Protein AF-A0A7M7P8Y6-F1 (afdb_monomer_lite)

pLDDT: mean 83.23, std 12.98, range [47.91, 97.75]

Foldseek 3Di:
DPPPDDDDDDDDPDDDPLCDPVLVVLVVVLVVLVVVCVVPPDPVSVVVSVVSVVVSVVSSVVSVVCCCVVPLVVCVVPPVPVVVVVVVVVDPPPVPPPFDQDPVGTRDDPVSVVVVVVVVVVVPDDPPPPPPVVPPDDPPDDDDPDDDDDPVVVVVVVVPDDPPPDD

Structure (mmCIF, N/CA/C/O backbone):
data_AF-A0A7M7P8Y6-F1
#
_entry.id   AF-A0A7M7P8Y6-F1
#
loop_
_atom_site.group_PDB
_atom_site.id
_atom_site.type_symbol
_atom_site.label_atom_id
_atom_site.label_alt_id
_atom_site.label_comp_id
_atom_site.label_asym_id
_atom_site.label_entity_id
_atom_site.label_seq_id
_atom_site.pdbx_PDB_ins_code
_atom_site.Cartn_x
_atom_site.Cartn_y
_atom_site.Cartn_z
_atom_site.occupancy
_atom_site.B_iso_or_equiv
_atom_site.auth_seq_id
_atom_site.auth_comp_id
_atom_site.auth_asym_id
_atom_site.auth_atom_id
_atom_site.pdbx_PDB_model_num
ATOM 1 N N . MET A 1 1 ? 7.241 -26.101 31.058 1.00 55.72 1 MET A N 1
ATOM 2 C CA . MET A 1 1 ? 7.715 -24.706 31.226 1.00 55.72 1 MET A CA 1
ATOM 3 C C . MET A 1 1 ? 7.406 -23.824 30.006 1.00 55.72 1 MET A C 1
ATOM 5 O O . MET A 1 1 ? 7.651 -22.630 30.082 1.00 55.72 1 MET A O 1
ATOM 9 N N . GLU A 1 2 ? 6.841 -24.358 28.910 1.00 58.94 2 GLU A N 1
ATOM 10 C CA . GLU A 1 2 ? 6.590 -23.599 27.666 1.00 58.94 2 GLU A CA 1
ATOM 11 C C . GLU A 1 2 ? 5.195 -22.939 27.574 1.00 58.94 2 GLU A C 1
ATOM 13 O O . GLU A 1 2 ? 4.985 -22.077 26.726 1.00 58.94 2 GLU A O 1
ATOM 18 N N . ASP A 1 3 ? 4.260 -23.251 28.480 1.00 64.88 3 ASP A N 1
ATOM 19 C CA . ASP A 1 3 ? 2.859 -22.782 28.406 1.00 64.88 3 ASP A CA 1
ATOM 20 C C . ASP A 1 3 ? 2.625 -21.330 28.868 1.00 64.88 3 ASP A C 1
ATOM 22 O O . ASP A 1 3 ? 1.496 -20.844 28.876 1.00 64.88 3 ASP A O 1
ATOM 26 N N . LEU A 1 4 ? 3.682 -20.613 29.259 1.00 76.94 4 LEU A N 1
ATOM 27 C CA . LEU A 1 4 ? 3.595 -19.239 29.774 1.00 76.9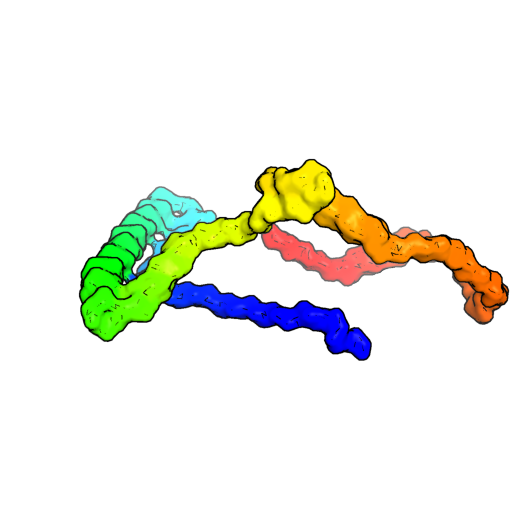4 4 LEU A CA 1
ATOM 28 C C . LEU A 1 4 ? 3.917 -18.169 28.723 1.00 76.94 4 LEU A C 1
ATOM 30 O O . LEU A 1 4 ? 3.947 -16.986 29.055 1.00 76.94 4 LEU A O 1
ATOM 34 N N . ILE A 1 5 ? 4.167 -18.555 27.468 1.00 75.69 5 ILE A N 1
ATOM 35 C CA . ILE A 1 5 ? 4.502 -17.615 26.394 1.00 75.69 5 ILE A CA 1
ATOM 36 C C . ILE A 1 5 ? 3.294 -17.471 25.462 1.00 75.69 5 ILE A C 1
ATOM 38 O O . ILE A 1 5 ? 3.024 -18.371 24.662 1.00 75.69 5 ILE A O 1
ATOM 42 N N . PRO A 1 6 ? 2.569 -16.336 25.501 1.00 75.44 6 PRO A N 1
ATOM 43 C CA . PRO A 1 6 ? 1.511 -16.063 24.542 1.00 75.44 6 PRO A CA 1
ATOM 44 C C . PRO A 1 6 ? 2.078 -16.051 23.121 1.00 75.44 6 PRO A C 1
ATOM 46 O O . PRO A 1 6 ? 2.811 -15.143 22.726 1.00 75.44 6 PRO A O 1
ATOM 49 N N . SER A 1 7 ? 1.721 -17.059 22.330 1.00 78.50 7 SER A N 1
ATOM 50 C CA . SER A 1 7 ? 2.054 -17.121 20.912 1.00 78.50 7 SER A CA 1
ATOM 51 C C . SER A 1 7 ? 0.825 -16.766 20.076 1.00 78.50 7 SER A C 1
ATOM 53 O O . SER A 1 7 ? -0.309 -17.139 20.379 1.00 78.50 7 SER A O 1
ATOM 55 N N . LYS A 1 8 ? 1.027 -15.988 19.010 1.00 76.12 8 LYS A N 1
ATOM 56 C CA . LYS A 1 8 ? -0.035 -15.648 18.060 1.00 76.12 8 LYS A CA 1
ATOM 57 C C . LYS A 1 8 ? 0.496 -15.738 16.643 1.00 76.12 8 LYS A C 1
ATOM 59 O O . LYS A 1 8 ? 1.461 -15.067 16.287 1.00 76.12 8 LYS A O 1
ATOM 64 N N . MET A 1 9 ? -0.187 -16.509 15.800 1.00 73.88 9 MET A N 1
ATOM 65 C CA . MET A 1 9 ? 0.100 -16.516 14.370 1.00 73.88 9 MET A CA 1
ATOM 66 C C . MET A 1 9 ? -0.370 -15.205 13.737 1.00 73.88 9 MET A C 1
ATOM 68 O O . MET A 1 9 ? -1.527 -14.794 13.891 1.00 73.88 9 MET A O 1
ATOM 72 N N . SER A 1 10 ? 0.517 -14.539 12.996 1.00 69.00 10 SER A N 1
ATOM 73 C CA . SER A 1 10 ? 0.115 -13.390 12.186 1.00 69.00 10 SER A CA 1
ATOM 74 C C . SER A 1 10 ? -0.907 -13.841 11.136 1.00 69.00 10 SER A C 1
ATOM 76 O O . SER A 1 10 ? -0.700 -14.832 10.434 1.00 69.00 10 SER A O 1
ATOM 78 N N . LYS A 1 11 ? -2.040 -13.137 11.035 1.00 64.00 11 LYS A N 1
ATOM 79 C CA . LYS A 1 11 ? -3.023 -13.417 9.982 1.00 64.00 11 LYS A CA 1
ATOM 80 C C . LYS A 1 11 ? -2.406 -13.058 8.629 1.00 64.00 11 LYS A C 1
ATOM 82 O O . LYS A 1 11 ? -1.760 -12.017 8.501 1.00 64.00 11 LYS A O 1
ATOM 87 N N . SER A 1 12 ? -2.642 -13.894 7.617 1.00 65.69 12 SER A N 1
ATOM 88 C CA . SER A 1 12 ? -2.256 -13.585 6.236 1.00 65.69 12 SER A CA 1
ATOM 89 C C . SER A 1 12 ? -2.802 -12.213 5.823 1.00 65.69 12 SER A C 1
ATOM 91 O O . SER A 1 12 ? -3.902 -11.822 6.230 1.00 65.69 12 SER A O 1
ATOM 93 N N . ARG A 1 13 ? -2.028 -11.457 5.029 1.00 65.31 13 ARG A N 1
ATOM 94 C CA . ARG A 1 13 ? -2.452 -10.129 4.560 1.00 65.31 13 ARG A CA 1
ATOM 95 C C . ARG A 1 13 ? -3.796 -10.251 3.853 1.00 65.31 13 ARG A C 1
ATOM 97 O O . ARG A 1 13 ? -3.957 -11.076 2.956 1.00 65.31 13 ARG A O 1
ATOM 104 N N . ARG A 1 14 ? -4.734 -9.385 4.244 1.00 66.19 14 ARG A N 1
ATOM 105 C CA . ARG A 1 14 ? -6.076 -9.328 3.659 1.00 66.19 14 ARG A CA 1
ATOM 106 C C . ARG A 1 14 ? -5.973 -9.228 2.137 1.00 66.19 14 ARG A C 1
ATOM 108 O O . ARG A 1 14 ? -5.305 -8.338 1.607 1.00 66.19 14 ARG A O 1
ATOM 115 N N . HIS A 1 15 ? -6.615 -10.167 1.451 1.00 76.00 15 HIS A N 1
ATOM 116 C CA . HIS A 1 15 ? -6.716 -10.169 0.001 1.00 76.00 15 HIS A CA 1
ATOM 117 C C . HIS A 1 15 ? -7.591 -8.994 -0.442 1.00 76.00 15 HIS A C 1
ATOM 119 O O . HIS A 1 15 ? -8.741 -8.891 -0.024 1.00 76.00 15 HIS A O 1
ATOM 125 N N . LEU A 1 16 ? -7.054 -8.109 -1.281 1.00 85.94 16 LEU A N 1
ATOM 126 C CA . LEU A 1 16 ? -7.821 -7.010 -1.866 1.00 85.94 16 LEU A CA 1
ATOM 127 C C . LEU A 1 16 ? -8.738 -7.588 -2.958 1.00 85.94 16 LEU A C 1
ATOM 129 O O . LEU A 1 16 ? -8.213 -8.168 -3.914 1.00 85.94 16 LEU A O 1
ATOM 133 N N . PRO A 1 17 ? -10.071 -7.461 -2.847 1.00 86.75 17 PRO A N 1
ATOM 134 C CA . PRO A 1 17 ? -11.004 -8.140 -3.749 1.00 86.75 17 PRO A CA 1
ATOM 135 C C . PRO A 1 17 ? -10.902 -7.657 -5.203 1.00 86.75 17 PRO A C 1
ATOM 137 O O . PRO A 1 17 ? -11.069 -8.454 -6.119 1.00 86.75 17 PRO A O 1
ATOM 140 N N . TRP A 1 18 ? -10.516 -6.399 -5.432 1.00 90.25 18 TRP A N 1
ATOM 141 C CA . TRP A 1 18 ? -10.283 -5.848 -6.774 1.00 90.25 18 TRP A CA 1
ATOM 142 C C . TRP A 1 18 ? -8.934 -6.241 -7.401 1.00 90.25 18 TRP A C 1
ATOM 144 O O . TRP A 1 18 ? -8.658 -5.909 -8.552 1.00 90.25 18 TRP A O 1
ATOM 154 N N . ILE A 1 19 ? -8.055 -6.943 -6.676 1.00 92.38 19 ILE A N 1
ATOM 155 C CA . ILE A 1 19 ? -6.749 -7.361 -7.200 1.00 92.38 19 ILE A CA 1
ATOM 156 C C . ILE A 1 19 ? -6.836 -8.784 -7.758 1.00 92.38 19 ILE A C 1
ATOM 158 O O . ILE A 1 19 ? -6.579 -9.778 -7.072 1.00 92.38 19 ILE A O 1
ATOM 162 N N . THR A 1 20 ? -7.142 -8.871 -9.051 1.00 92.75 20 THR A N 1
ATOM 163 C CA . THR A 1 20 ? -7.258 -10.135 -9.789 1.00 92.75 20 THR A CA 1
ATOM 164 C C . THR A 1 20 ? -5.905 -10.823 -10.019 1.00 92.75 20 THR A C 1
ATOM 166 O O . THR A 1 20 ? -4.825 -10.233 -9.889 1.00 92.75 20 THR A O 1
ATOM 169 N N . THR A 1 21 ? -5.940 -12.106 -10.380 1.00 92.94 21 THR A N 1
ATOM 170 C CA . THR A 1 21 ? -4.754 -12.910 -10.734 1.00 92.94 21 THR A CA 1
ATOM 171 C C . THR A 1 21 ? -3.964 -12.307 -11.897 1.00 92.94 21 THR A C 1
ATOM 173 O O . THR A 1 21 ? -2.727 -12.275 -11.854 1.00 92.94 21 THR A O 1
ATOM 176 N N . ASP A 1 22 ? -4.657 -11.756 -12.891 1.00 94.25 22 ASP A N 1
ATOM 177 C CA . ASP A 1 22 ? -4.046 -11.093 -14.041 1.00 94.25 22 ASP A CA 1
ATOM 178 C C . ASP A 1 22 ? -3.358 -9.789 -13.657 1.00 94.25 22 ASP A C 1
ATOM 180 O O . ASP A 1 22 ? -2.204 -9.560 -14.043 1.00 94.25 22 ASP A O 1
ATOM 184 N N . LEU A 1 23 ? -3.994 -8.972 -12.813 1.00 95.50 23 LEU A N 1
ATOM 185 C CA . LEU A 1 23 ? -3.372 -7.760 -12.291 1.00 95.50 23 LEU A CA 1
ATOM 186 C C . LEU A 1 23 ? -2.114 -8.098 -11.479 1.00 95.50 23 LEU A C 1
ATOM 188 O O . LEU A 1 23 ? -1.056 -7.500 -11.700 1.00 95.50 23 LEU A O 1
ATOM 192 N N . LYS A 1 24 ? -2.159 -9.149 -10.647 1.00 95.12 24 LYS A N 1
ATOM 193 C CA . LYS A 1 24 ? -0.966 -9.669 -9.952 1.00 95.12 24 LYS A CA 1
ATOM 194 C C . LYS A 1 24 ? 0.121 -10.103 -10.935 1.00 95.12 24 LYS A C 1
ATOM 196 O O . LYS A 1 24 ? 1.302 -9.857 -10.689 1.00 95.12 24 LYS A O 1
ATOM 201 N N . ARG A 1 25 ? -0.223 -10.735 -12.063 1.00 96.62 25 ARG A N 1
ATOM 202 C CA . ARG A 1 25 ? 0.752 -11.116 -13.105 1.00 96.62 25 ARG A CA 1
ATOM 203 C C . ARG A 1 25 ? 1.440 -9.881 -13.699 1.00 96.62 25 ARG A C 1
ATOM 205 O O . ARG A 1 25 ? 2.663 -9.893 -13.874 1.00 96.62 25 ARG A O 1
ATOM 212 N N . LYS A 1 26 ? 0.694 -8.799 -13.950 1.00 96.62 26 LYS A N 1
ATOM 213 C CA . LYS A 1 26 ? 1.249 -7.518 -14.424 1.00 96.62 26 LYS A CA 1
ATOM 214 C C . LYS A 1 26 ? 2.122 -6.843 -13.357 1.00 96.62 26 LYS A C 1
ATOM 216 O O . LYS A 1 26 ? 3.229 -6.417 -13.688 1.00 96.62 26 LYS A O 1
ATOM 221 N N . MET A 1 27 ? 1.707 -6.840 -12.086 1.00 96.75 27 MET A N 1
ATOM 222 C CA . MET A 1 27 ? 2.517 -6.351 -10.955 1.00 96.75 27 MET A CA 1
ATOM 223 C C . MET A 1 27 ? 3.844 -7.115 -10.844 1.00 96.75 27 MET A C 1
ATOM 225 O O . MET A 1 27 ? 4.910 -6.506 -10.846 1.00 96.75 27 MET A O 1
ATOM 229 N N . ARG A 1 28 ? 3.811 -8.453 -10.895 1.00 97.31 28 ARG A N 1
ATOM 230 C CA . ARG A 1 28 ? 5.031 -9.280 -10.900 1.00 97.31 28 ARG A CA 1
ATOM 231 C C . ARG A 1 28 ? 5.918 -9.002 -12.114 1.00 97.31 28 ARG A C 1
ATOM 233 O O . ARG A 1 28 ? 7.141 -9.062 -12.010 1.00 97.31 28 ARG A O 1
ATOM 240 N N . LYS A 1 29 ? 5.345 -8.712 -13.291 1.00 97.44 29 LYS A N 1
ATOM 241 C CA . LYS A 1 29 ? 6.127 -8.288 -14.470 1.00 97.44 29 LYS A CA 1
ATOM 242 C C . LYS A 1 29 ? 6.832 -6.954 -14.208 1.00 97.44 29 LYS A C 1
ATOM 244 O O . LYS A 1 29 ? 8.035 -6.878 -14.444 1.00 97.44 29 LYS A O 1
ATOM 249 N N . ARG A 1 30 ? 6.124 -5.951 -13.679 1.00 97.62 30 ARG A N 1
ATOM 250 C CA . ARG A 1 30 ? 6.710 -4.666 -13.260 1.00 97.62 30 ARG A CA 1
ATOM 251 C C . ARG A 1 30 ? 7.861 -4.880 -12.272 1.00 97.62 30 ARG A C 1
ATOM 253 O O . ARG A 1 30 ? 8.939 -4.336 -12.483 1.00 97.62 30 ARG A O 1
ATOM 260 N N . ASP A 1 31 ? 7.670 -5.715 -11.255 1.00 97.56 31 ASP A N 1
ATOM 261 C CA . ASP A 1 31 ? 8.686 -5.954 -10.220 1.00 97.56 31 ASP A CA 1
ATOM 262 C C . ASP A 1 31 ? 9.918 -6.676 -10.777 1.00 97.56 31 ASP A C 1
ATOM 264 O O . ASP A 1 31 ? 11.052 -6.343 -10.437 1.00 97.56 31 ASP A O 1
ATOM 268 N N . ARG A 1 32 ? 9.725 -7.626 -11.702 1.00 97.69 32 ARG A N 1
ATOM 269 C CA . ARG A 1 32 ? 10.836 -8.255 -12.434 1.00 97.69 32 ARG A CA 1
ATOM 270 C C . ARG A 1 32 ? 11.619 -7.236 -13.262 1.00 97.69 32 ARG A C 1
ATOM 272 O O . ARG A 1 32 ? 12.846 -7.295 -13.277 1.00 97.69 32 ARG A O 1
ATOM 279 N N . LEU A 1 33 ? 10.940 -6.305 -13.934 1.00 97.00 33 LEU A N 1
ATOM 280 C CA . LEU A 1 33 ? 11.601 -5.240 -14.697 1.00 97.00 33 LEU A CA 1
ATOM 281 C C . LEU A 1 33 ? 12.368 -4.280 -13.788 1.00 97.00 33 LEU A C 1
ATOM 283 O O . LEU A 1 33 ? 13.495 -3.927 -14.118 1.00 97.00 33 LEU A O 1
ATOM 287 N N . PHE A 1 34 ?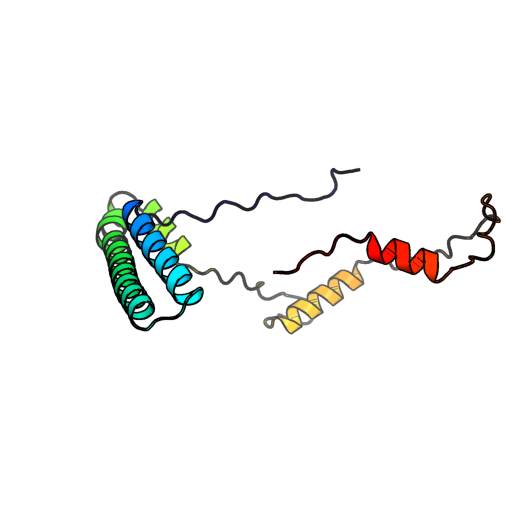 11.811 -3.936 -12.624 1.00 97.44 34 PHE A N 1
ATOM 288 C CA . PHE A 1 34 ? 12.514 -3.148 -11.614 1.00 97.44 34 PHE A CA 1
ATOM 289 C C . PHE A 1 34 ? 13.799 -3.841 -11.157 1.00 97.44 34 PHE A C 1
ATOM 291 O O . PHE A 1 34 ? 14.868 -3.241 -11.199 1.00 97.44 34 PHE A O 1
ATOM 298 N N . LYS A 1 35 ? 13.724 -5.131 -10.801 1.00 97.44 35 LYS A N 1
ATOM 299 C CA . LYS A 1 35 ? 14.903 -5.918 -10.406 1.00 97.44 35 LYS A CA 1
ATOM 300 C C . LYS A 1 35 ? 15.967 -5.943 -11.508 1.00 97.44 35 LYS A C 1
ATOM 302 O O . LYS A 1 35 ? 17.145 -5.760 -11.216 1.00 97.44 35 LYS A O 1
ATOM 307 N N . LYS A 1 36 ? 15.565 -6.116 -12.774 1.00 95.81 36 LYS A N 1
ATOM 308 C CA . LYS A 1 36 ? 16.481 -6.077 -13.930 1.00 95.81 36 LYS A CA 1
ATOM 309 C C . LYS A 1 36 ? 17.129 -4.701 -14.119 1.00 95.81 36 LYS A C 1
ATOM 311 O O . LYS A 1 36 ? 18.331 -4.638 -14.357 1.00 95.81 36 LYS A O 1
ATOM 316 N N . ALA A 1 37 ? 16.351 -3.623 -14.013 1.00 96.00 37 ALA A N 1
ATOM 317 C CA . ALA A 1 37 ? 16.848 -2.254 -14.141 1.00 96.00 37 ALA A CA 1
ATOM 318 C C . ALA A 1 37 ? 17.781 -1.869 -12.984 1.00 96.00 37 ALA A C 1
ATOM 320 O O . ALA A 1 37 ? 18.790 -1.215 -13.216 1.00 96.00 37 ALA A O 1
ATOM 321 N N . ARG A 1 38 ? 17.487 -2.328 -11.761 1.00 96.19 38 ARG A N 1
ATOM 322 C CA . ARG A 1 38 ? 18.318 -2.095 -10.574 1.00 96.19 38 ARG A CA 1
ATOM 323 C C . ARG A 1 38 ? 19.627 -2.882 -10.611 1.00 96.19 38 ARG A C 1
ATOM 325 O O . ARG A 1 38 ? 20.657 -2.332 -10.255 1.00 96.19 38 ARG A O 1
ATOM 332 N N . ARG A 1 39 ? 19.598 -4.150 -11.042 1.00 95.50 39 ARG A N 1
ATOM 333 C CA . ARG A 1 39 ? 20.803 -4.997 -11.110 1.00 95.50 39 ARG A CA 1
ATOM 334 C C . ARG A 1 39 ? 21.789 -4.523 -12.172 1.00 95.50 39 ARG A C 1
ATOM 336 O O . ARG A 1 39 ? 22.983 -4.709 -12.002 1.00 95.50 39 ARG A O 1
ATOM 343 N N . ASN A 1 40 ? 21.292 -4.001 -13.291 1.00 92.12 40 ASN A N 1
ATOM 344 C CA . ASN A 1 40 ? 22.154 -3.639 -14.407 1.00 92.12 40 ASN A CA 1
ATOM 345 C C . ASN A 1 40 ? 21.590 -2.396 -15.126 1.00 92.12 40 ASN A C 1
ATOM 347 O O . ASN A 1 40 ? 20.833 -2.550 -16.098 1.00 92.12 40 ASN A O 1
ATOM 351 N N . PRO A 1 41 ? 21.870 -1.188 -14.596 1.00 91.56 41 PRO A N 1
ATOM 352 C CA . PRO A 1 41 ? 21.229 0.060 -15.002 1.00 91.56 41 PRO A CA 1
ATOM 353 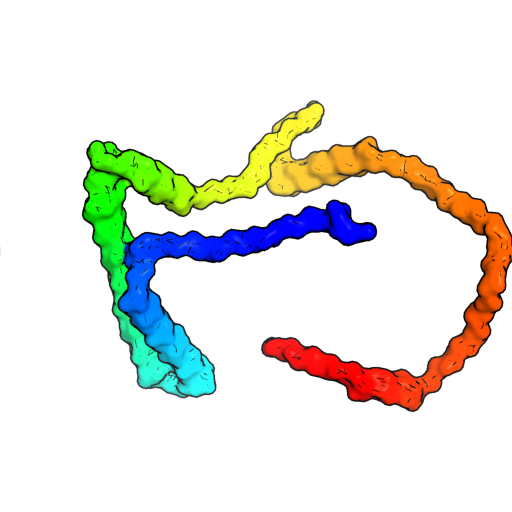C C . PRO A 1 41 ? 21.396 0.362 -16.488 1.00 91.56 41 PRO A C 1
ATOM 355 O O . PRO A 1 41 ? 22.479 0.293 -17.051 1.00 91.56 41 PRO A O 1
ATOM 358 N N . SER A 1 42 ? 20.285 0.684 -17.144 1.00 95.25 42 SER A N 1
ATOM 359 C CA . SER A 1 42 ? 20.266 1.128 -18.537 1.00 95.25 42 SER A CA 1
ATOM 360 C C . SER A 1 42 ? 19.016 1.960 -18.775 1.00 95.25 42 SER A C 1
ATOM 362 O O . SER A 1 42 ? 17.937 1.625 -18.271 1.00 95.25 42 SER A O 1
ATOM 364 N N . THR A 1 43 ? 19.140 3.012 -19.581 1.00 95.19 43 THR A N 1
ATOM 365 C CA . THR A 1 43 ? 18.033 3.905 -19.948 1.00 95.19 43 THR A CA 1
ATOM 366 C C . THR A 1 43 ? 16.852 3.132 -20.535 1.00 95.19 43 THR A C 1
ATOM 368 O O . THR A 1 43 ? 15.704 3.389 -20.169 1.00 95.19 43 THR A O 1
ATOM 371 N N . SER A 1 44 ? 17.120 2.116 -21.364 1.00 96.00 44 SER A N 1
ATOM 372 C CA . SER A 1 44 ? 16.089 1.256 -21.962 1.00 96.00 44 SER A CA 1
ATOM 373 C C . SER A 1 44 ? 15.344 0.420 -20.910 1.00 96.00 44 SER A C 1
AT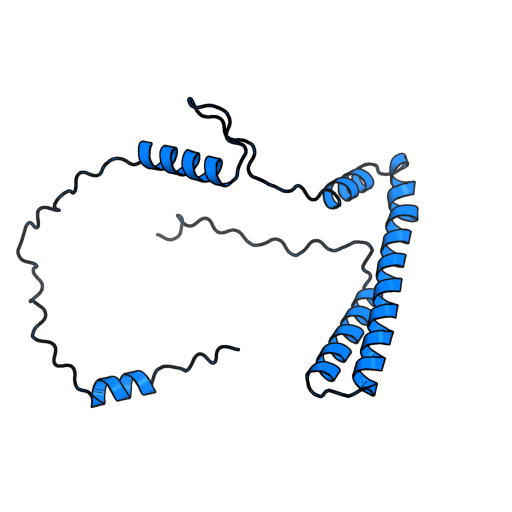OM 375 O O . SER A 1 44 ? 14.111 0.408 -20.871 1.00 96.00 44 SER A O 1
ATOM 377 N N . LYS A 1 45 ? 16.067 -0.204 -19.968 1.00 94.94 45 LYS A N 1
ATOM 378 C CA . LYS A 1 45 ? 15.462 -1.013 -18.890 1.00 94.94 45 LYS A CA 1
ATOM 379 C C . LYS A 1 45 ? 14.617 -0.157 -17.947 1.00 94.94 45 LYS A C 1
ATOM 381 O O . LYS A 1 45 ? 13.516 -0.558 -17.568 1.00 94.94 45 LYS A O 1
ATOM 386 N N . TRP A 1 46 ? 15.097 1.039 -17.610 1.00 97.12 46 TRP A N 1
ATOM 387 C CA . TRP A 1 46 ? 14.342 2.003 -16.812 1.00 97.12 46 TRP A CA 1
ATOM 388 C C . TRP A 1 46 ? 13.104 2.526 -17.546 1.00 97.12 46 TRP A C 1
ATOM 390 O O . TRP A 1 46 ? 12.046 2.651 -16.927 1.00 97.12 46 TRP A O 1
ATOM 400 N N . LYS A 1 47 ? 13.188 2.772 -18.861 1.00 97.44 47 LYS A N 1
ATOM 401 C CA . LYS A 1 47 ? 12.033 3.137 -19.698 1.00 97.44 47 LYS A CA 1
ATOM 402 C C . LYS A 1 47 ? 10.974 2.031 -19.687 1.00 97.44 47 LYS A C 1
ATOM 404 O O . LYS A 1 47 ? 9.817 2.317 -19.384 1.00 97.44 47 LYS A O 1
ATOM 409 N N . ALA A 1 48 ? 11.373 0.777 -19.906 1.00 95.88 48 ALA A N 1
ATOM 410 C CA . ALA A 1 48 ? 10.471 -0.376 -19.857 1.00 95.88 48 ALA A CA 1
ATOM 411 C C . ALA A 1 48 ? 9.813 -0.548 -18.475 1.00 95.88 48 ALA A C 1
ATOM 413 O O . ALA A 1 48 ? 8.611 -0.809 -18.380 1.00 95.88 48 ALA A O 1
ATOM 414 N N . PHE A 1 49 ? 10.571 -0.357 -17.388 1.00 97.56 49 PHE A N 1
ATOM 415 C CA . PHE A 1 49 ? 10.014 -0.356 -16.035 1.00 97.56 49 PHE A CA 1
ATOM 416 C C . PHE A 1 49 ? 8.985 0.765 -15.840 1.00 97.56 49 PHE A C 1
ATOM 418 O O . PHE A 1 49 ? 7.883 0.479 -15.377 1.00 97.56 49 PHE A O 1
ATOM 425 N N . ARG A 1 50 ? 9.301 2.015 -16.212 1.00 97.62 50 ARG A N 1
ATOM 426 C CA . ARG A 1 50 ? 8.382 3.160 -16.066 1.00 97.62 50 ARG A CA 1
ATOM 427 C C . ARG A 1 50 ? 7.082 2.957 -16.841 1.00 97.62 50 ARG A C 1
ATOM 429 O O . ARG A 1 50 ? 6.011 3.171 -16.280 1.00 97.62 50 ARG A O 1
ATOM 436 N N . GLN A 1 51 ? 7.164 2.470 -18.079 1.00 97.50 51 GLN A N 1
ATOM 437 C CA . GLN A 1 51 ? 5.988 2.125 -18.885 1.00 97.50 51 GLN A CA 1
ATOM 438 C C . GLN A 1 51 ? 5.104 1.101 -18.162 1.00 97.50 51 GLN A C 1
ATOM 440 O O . GLN A 1 51 ? 3.915 1.335 -17.949 1.00 97.50 51 GLN A O 1
ATOM 445 N N . HIS A 1 52 ? 5.691 -0.004 -17.694 1.00 97.38 52 HIS A N 1
ATOM 446 C CA . HIS A 1 52 ? 4.944 -1.027 -16.965 1.00 97.38 52 HIS A CA 1
ATOM 447 C C . HIS A 1 52 ? 4.430 -0.557 -15.600 1.00 97.38 52 HIS A C 1
ATOM 449 O O . HIS A 1 52 ? 3.355 -0.985 -15.185 1.00 97.38 52 HIS A O 1
ATOM 455 N N . ARG A 1 53 ? 5.160 0.322 -14.907 1.00 97.56 53 ARG A N 1
ATOM 456 C CA . ARG A 1 53 ? 4.716 0.947 -13.657 1.00 97.56 53 ARG A CA 1
ATOM 457 C C . ARG A 1 53 ? 3.444 1.754 -13.887 1.00 97.56 53 ARG A C 1
ATOM 459 O O . ARG A 1 53 ? 2.490 1.561 -13.143 1.00 97.56 53 ARG A O 1
ATOM 466 N N . ASN A 1 54 ? 3.419 2.589 -14.924 1.00 97.75 54 ASN A N 1
ATOM 467 C CA . ASN A 1 54 ? 2.270 3.432 -15.249 1.00 97.75 54 ASN A CA 1
ATOM 468 C C . ASN A 1 54 ? 1.056 2.591 -15.668 1.00 97.75 54 ASN A C 1
ATOM 470 O O . ASN A 1 54 ? -0.047 2.831 -15.188 1.00 97.75 54 ASN A O 1
ATOM 474 N N . VAL A 1 55 ? 1.265 1.548 -16.482 1.00 97.44 55 VAL A N 1
ATOM 475 C CA . VAL A 1 55 ? 0.198 0.599 -16.848 1.00 97.44 55 VAL A CA 1
ATOM 476 C C . VAL A 1 55 ? -0.377 -0.089 -15.611 1.00 97.44 55 VAL A C 1
ATOM 478 O O . VAL A 1 55 ? -1.591 -0.145 -15.449 1.00 97.44 55 VAL A O 1
ATOM 481 N N . VAL A 1 56 ? 0.476 -0.599 -14.718 1.00 97.56 56 VAL A N 1
ATOM 482 C CA . VAL A 1 56 ? 0.017 -1.254 -13.485 1.00 97.56 56 VAL A CA 1
ATOM 483 C C . VAL A 1 56 ? -0.721 -0.271 -12.582 1.00 97.56 56 VAL A C 1
ATOM 485 O O . VAL A 1 56 ? -1.764 -0.635 -12.057 1.00 97.56 56 VAL A O 1
ATOM 488 N N . ALA A 1 57 ? -0.223 0.958 -12.422 1.00 97.06 57 ALA A N 1
ATOM 489 C CA . ALA A 1 57 ? -0.905 1.985 -11.639 1.00 97.06 57 ALA A CA 1
ATOM 490 C C . ALA A 1 57 ? -2.309 2.257 -12.195 1.00 97.06 57 ALA A C 1
ATOM 492 O O . ALA A 1 57 ? -3.281 2.143 -11.454 1.00 97.06 57 ALA A O 1
ATOM 493 N N . LYS A 1 58 ? -2.431 2.496 -13.509 1.00 97.62 58 LYS A N 1
ATOM 494 C CA . LYS A 1 58 ? -3.726 2.700 -14.175 1.00 97.62 58 LYS A CA 1
ATOM 495 C C . LYS A 1 58 ? -4.678 1.525 -13.943 1.00 97.62 58 LYS A C 1
ATOM 497 O O . LYS A 1 58 ? -5.821 1.742 -13.572 1.00 97.62 58 LYS A O 1
ATOM 502 N N . LEU A 1 59 ? -4.206 0.288 -14.115 1.00 97.00 59 LEU A N 1
ATOM 503 C CA . LEU A 1 59 ? -5.034 -0.904 -13.914 1.00 97.00 59 LEU A CA 1
ATOM 504 C C . LEU A 1 59 ? -5.465 -1.092 -12.455 1.00 97.00 59 LEU A C 1
ATOM 506 O O . LEU A 1 59 ? -6.588 -1.515 -12.214 1.00 97.00 59 LEU A O 1
ATOM 510 N N . VAL A 1 60 ? -4.599 -0.784 -11.484 1.00 95.75 60 VAL A N 1
ATOM 511 C CA . VAL A 1 60 ? -4.956 -0.833 -10.056 1.00 95.75 60 VAL A CA 1
ATOM 512 C C . VAL A 1 60 ? -6.026 0.207 -9.737 1.00 95.75 60 VAL A C 1
ATOM 514 O O . VAL A 1 60 ? -7.001 -0.128 -9.068 1.00 95.75 60 VAL A O 1
ATOM 517 N N . HIS A 1 61 ? -5.866 1.437 -10.231 1.00 95.38 61 HIS A N 1
ATOM 518 C CA . HIS A 1 61 ? -6.862 2.492 -10.056 1.00 95.38 61 HIS A CA 1
ATOM 519 C C . HIS A 1 61 ? -8.197 2.117 -10.696 1.00 95.38 61 HIS A C 1
ATOM 521 O O . HIS A 1 61 ? -9.223 2.226 -10.033 1.00 95.38 61 HIS A O 1
ATOM 527 N N . GLN A 1 62 ? -8.177 1.617 -11.934 1.00 96.19 62 GLN A N 1
ATOM 528 C CA . GLN A 1 62 ? -9.381 1.178 -12.633 1.00 96.19 62 GLN A CA 1
ATOM 529 C C . GLN A 1 62 ? -10.079 0.043 -11.881 1.00 96.19 62 GLN A C 1
ATOM 531 O O . GLN A 1 62 ? -11.254 0.154 -11.571 1.00 96.19 62 GLN A O 1
ATOM 536 N N . ALA A 1 63 ? -9.346 -1.008 -11.505 1.00 95.19 63 ALA A N 1
ATOM 537 C CA . ALA A 1 63 ? -9.930 -2.145 -10.802 1.00 95.19 63 ALA A CA 1
ATOM 538 C C . ALA A 1 63 ? -10.548 -1.739 -9.455 1.00 95.19 63 ALA A C 1
ATOM 540 O O . ALA A 1 63 ? -11.608 -2.236 -9.081 1.00 95.19 63 ALA A O 1
ATOM 541 N N . HIS A 1 64 ? -9.904 -0.821 -8.728 1.00 94.00 64 HIS A N 1
ATOM 542 C CA . HIS A 1 64 ? -10.469 -0.264 -7.503 1.00 94.00 64 HIS A CA 1
ATOM 543 C C . HIS A 1 64 ? -11.738 0.550 -7.783 1.00 94.00 64 HIS A C 1
ATOM 545 O O . HIS A 1 64 ? -12.746 0.355 -7.113 1.00 94.00 64 HIS A O 1
ATOM 551 N N . HIS A 1 65 ? -11.705 1.433 -8.782 1.00 93.81 65 HIS A N 1
ATOM 552 C CA . HIS A 1 65 ? -12.850 2.249 -9.179 1.00 93.81 65 HIS A CA 1
ATOM 553 C C . HIS A 1 65 ? -14.050 1.386 -9.597 1.00 93.81 65 HIS A C 1
ATOM 555 O O . HIS A 1 65 ? -15.164 1.614 -9.133 1.00 93.81 65 HIS A O 1
ATOM 561 N N . ASP A 1 66 ? -13.817 0.352 -10.403 1.00 92.56 66 ASP A N 1
ATOM 562 C CA . ASP A 1 66 ? -14.853 -0.583 -10.843 1.00 92.56 66 ASP A CA 1
ATOM 563 C C . ASP A 1 66 ? -15.441 -1.353 -9.659 1.00 92.56 66 ASP A C 1
ATOM 565 O O . ASP A 1 66 ? -16.651 -1.532 -9.571 1.00 92.56 66 ASP A O 1
ATOM 569 N N . TYR A 1 67 ? -14.604 -1.774 -8.709 1.00 91.69 67 TYR A N 1
ATOM 570 C CA . TYR A 1 67 ? -15.070 -2.430 -7.490 1.00 91.69 67 TYR A CA 1
ATOM 571 C C . TYR A 1 67 ? -15.950 -1.506 -6.640 1.00 91.69 67 TYR A C 1
ATOM 573 O O . TYR A 1 67 ? -17.018 -1.912 -6.183 1.00 91.69 67 TYR A O 1
ATOM 581 N N . VAL A 1 68 ? -15.538 -0.253 -6.442 1.00 90.38 68 VAL A N 1
ATOM 582 C CA . VAL A 1 68 ? -16.312 0.704 -5.642 1.00 90.38 68 VAL A CA 1
ATOM 583 C C . VAL A 1 68 ? -17.649 1.020 -6.310 1.00 90.38 68 VAL A C 1
ATOM 585 O O . VAL A 1 68 ? -18.686 0.925 -5.660 1.00 90.38 68 VAL A O 1
ATOM 588 N N . ASN A 1 69 ? -17.659 1.331 -7.603 1.00 89.56 69 ASN A N 1
ATOM 589 C CA . ASN A 1 69 ? -18.894 1.736 -8.271 1.00 89.56 69 ASN A CA 1
ATOM 590 C C . ASN A 1 69 ? -19.831 0.556 -8.542 1.00 89.56 69 ASN A C 1
ATOM 592 O O . ASN A 1 69 ? -21.019 0.639 -8.246 1.00 89.56 69 ASN A O 1
ATOM 596 N N . ASN A 1 70 ? -19.307 -0.562 -9.052 1.00 86.44 70 ASN A N 1
ATOM 597 C CA . ASN A 1 70 ? -20.151 -1.661 -9.524 1.00 86.44 70 ASN A CA 1
ATOM 598 C C . ASN A 1 70 ? -20.503 -2.664 -8.423 1.00 86.44 70 ASN A C 1
ATOM 600 O O . ASN A 1 70 ? -21.558 -3.291 -8.488 1.00 86.44 70 ASN A O 1
ATOM 604 N N . ILE A 1 71 ? -19.628 -2.859 -7.431 1.00 83.75 71 ILE A N 1
ATOM 605 C CA . ILE A 1 71 ? -19.861 -3.840 -6.361 1.00 83.75 71 ILE A CA 1
ATOM 606 C C . ILE A 1 71 ? -20.344 -3.126 -5.105 1.00 83.75 71 ILE A C 1
ATOM 608 O O . ILE A 1 71 ? -21.411 -3.453 -4.594 1.00 83.75 71 ILE A O 1
ATOM 612 N N . ILE A 1 72 ? -19.605 -2.127 -4.618 1.00 85.75 72 ILE A N 1
ATOM 613 C CA . ILE A 1 72 ? -19.975 -1.443 -3.374 1.00 85.75 72 ILE A CA 1
ATOM 614 C C . ILE A 1 72 ? -21.207 -0.552 -3.569 1.00 85.75 72 ILE A C 1
ATOM 616 O O . ILE A 1 72 ? -22.119 -0.632 -2.747 1.00 85.75 72 ILE A O 1
ATOM 620 N N . GLY A 1 73 ? -21.293 0.211 -4.662 1.00 82.12 73 GLY A N 1
ATOM 621 C CA . GLY A 1 73 ? -22.456 1.056 -4.969 1.00 82.12 73 GLY A CA 1
ATOM 622 C C . GLY A 1 73 ? -23.771 0.271 -5.018 1.00 82.12 73 GLY A C 1
ATOM 623 O O . GLY A 1 73 ? -24.749 0.651 -4.380 1.00 82.12 73 GLY A O 1
ATOM 624 N N . ASN A 1 74 ? -23.758 -0.894 -5.669 1.00 81.56 74 ASN A N 1
ATOM 625 C CA . ASN A 1 74 ? -24.930 -1.770 -5.777 1.00 81.56 74 ASN A CA 1
ATOM 626 C C . ASN A 1 74 ? -25.209 -2.590 -4.500 1.00 81.56 74 ASN A C 1
ATOM 628 O O . ASN A 1 74 ? -26.299 -3.135 -4.327 1.00 81.56 74 ASN A O 1
ATOM 632 N N . SER A 1 75 ? -24.244 -2.690 -3.580 1.00 81.69 75 SER A N 1
ATOM 633 C CA . SER A 1 75 ? -24.371 -3.544 -2.393 1.00 81.69 75 SER A CA 1
ATOM 634 C C . SER A 1 75 ? -25.276 -2.995 -1.291 1.00 81.69 75 SER A C 1
ATOM 636 O O . SER A 1 75 ? -25.694 -3.772 -0.435 1.00 81.69 75 SER A O 1
ATOM 638 N N . LEU A 1 76 ? -25.620 -1.701 -1.299 1.00 75.88 76 LEU A N 1
ATOM 639 C CA . LEU A 1 76 ? -26.479 -1.119 -0.258 1.00 75.88 76 LEU A CA 1
ATOM 640 C C . LEU A 1 76 ? -27.877 -1.749 -0.234 1.00 75.88 76 LEU A C 1
ATOM 642 O O . LEU A 1 76 ? -28.445 -1.911 0.842 1.00 75.88 76 LEU A O 1
ATOM 646 N N . GLN A 1 77 ? -28.409 -2.123 -1.399 1.00 77.19 77 GLN A N 1
ATOM 647 C CA . GLN A 1 77 ? -29.755 -2.687 -1.516 1.00 77.19 77 GLN A CA 1
ATOM 648 C C . GLN A 1 77 ? -29.771 -4.213 -1.339 1.00 77.19 77 GLN A C 1
ATOM 650 O O . GLN A 1 77 ? -30.701 -4.746 -0.744 1.00 77.19 77 GLN A O 1
ATOM 655 N N . GLY A 1 78 ? -28.742 -4.922 -1.822 1.00 79.69 78 GLY A N 1
ATOM 656 C CA . GLY A 1 78 ? -28.716 -6.393 -1.818 1.00 79.69 78 GLY A CA 1
ATOM 657 C C . GLY A 1 78 ? -27.894 -7.044 -0.699 1.00 79.69 78 GLY A C 1
ATOM 658 O O . GLY A 1 78 ? -28.232 -8.130 -0.235 1.00 79.69 78 GLY A O 1
ATOM 659 N N . ASN A 1 79 ? -26.792 -6.426 -0.262 1.00 81.25 79 ASN A N 1
ATOM 660 C CA . ASN A 1 79 ? -25.902 -7.002 0.752 1.00 81.25 79 ASN A CA 1
ATOM 661 C C . ASN A 1 79 ? -25.123 -5.916 1.523 1.00 81.25 79 ASN A C 1
ATOM 663 O O . ASN A 1 79 ? -23.916 -5.728 1.302 1.00 81.25 79 ASN A O 1
ATOM 667 N N . PRO A 1 80 ? -25.768 -5.240 2.491 1.00 84.94 80 PRO A N 1
ATOM 668 C CA . PRO A 1 80 ? -25.163 -4.126 3.220 1.00 84.94 80 PRO A CA 1
ATOM 669 C C . PRO A 1 80 ? -23.912 -4.529 4.019 1.00 84.94 80 PRO A C 1
ATOM 671 O O . PRO A 1 80 ? -23.071 -3.684 4.323 1.00 84.94 80 PRO A O 1
ATOM 674 N N . LYS A 1 81 ? -23.721 -5.822 4.332 1.00 85.44 81 LYS A N 1
ATOM 675 C CA . LYS A 1 81 ? -22.513 -6.304 5.027 1.00 85.44 81 LYS A CA 1
ATOM 676 C C . LYS A 1 81 ? -21.244 -6.054 4.211 1.00 85.44 81 LYS A C 1
ATOM 678 O O . LYS A 1 81 ? -20.205 -5.749 4.793 1.00 85.44 81 LYS A O 1
ATOM 683 N N . THR A 1 82 ? -21.312 -6.169 2.885 1.00 84.19 82 THR A N 1
ATOM 684 C CA . THR A 1 82 ? -20.147 -5.941 2.010 1.00 84.19 82 THR A CA 1
ATOM 685 C C . THR A 1 82 ? -19.740 -4.469 1.979 1.00 84.19 82 THR A C 1
ATOM 687 O O . THR A 1 82 ? -18.554 -4.171 2.133 1.00 84.19 82 THR A O 1
ATOM 690 N N . PHE A 1 83 ? -20.715 -3.557 1.921 1.00 87.19 83 PHE A N 1
ATOM 691 C CA . PHE A 1 83 ? -20.502 -2.121 2.096 1.00 87.19 83 PHE A CA 1
ATOM 692 C C . PHE A 1 83 ? -19.827 -1.810 3.437 1.00 87.19 83 PHE A C 1
ATOM 694 O O . PHE A 1 83 ? -18.745 -1.225 3.470 1.00 87.19 83 PHE A O 1
ATOM 701 N N . TRP A 1 84 ? -20.403 -2.266 4.554 1.00 85.50 84 TRP A N 1
ATOM 702 C CA . TRP A 1 84 ? -19.849 -1.991 5.884 1.00 85.50 84 TRP A CA 1
ATOM 703 C C . TRP A 1 84 ? -18.476 -2.633 6.106 1.00 85.50 84 TRP A C 1
ATOM 705 O O . TRP A 1 84 ? -17.622 -2.051 6.777 1.00 85.50 84 TRP A O 1
ATOM 715 N N . SER A 1 85 ? -18.220 -3.802 5.511 1.00 84.38 85 SER A N 1
ATOM 716 C CA . SER A 1 85 ? -16.892 -4.419 5.505 1.00 84.38 85 SER A CA 1
ATOM 717 C C . SER A 1 85 ? -15.873 -3.574 4.734 1.00 84.38 85 SER A C 1
ATOM 719 O O . SER A 1 85 ? -14.744 -3.420 5.199 1.00 84.38 85 SER A O 1
ATOM 721 N N . TYR A 1 86 ? -16.255 -3.014 3.582 1.00 86.62 86 TYR A N 1
ATOM 722 C CA . TYR A 1 86 ? -15.409 -2.103 2.809 1.00 86.62 86 TYR A CA 1
ATOM 723 C C . TYR A 1 86 ? -15.129 -0.806 3.580 1.00 86.62 86 TYR A C 1
ATOM 725 O O . TYR A 1 86 ? -13.968 -0.444 3.748 1.00 86.62 86 TYR A O 1
ATOM 733 N N . VAL A 1 87 ? -16.155 -0.168 4.155 1.00 84.75 87 VAL A N 1
ATOM 734 C CA . VAL A 1 87 ? -16.000 1.036 4.994 1.00 84.75 87 VAL A CA 1
ATOM 735 C C . VAL A 1 87 ? -15.058 0.771 6.170 1.00 84.75 87 VAL A C 1
ATOM 737 O O . VAL A 1 87 ? -14.146 1.557 6.419 1.00 84.75 87 VAL A O 1
ATOM 740 N N . LYS A 1 88 ? -15.217 -0.365 6.861 1.00 81.69 88 LYS A N 1
ATOM 741 C CA . LYS A 1 88 ? -14.318 -0.776 7.949 1.00 81.69 88 LYS A CA 1
ATOM 742 C C . LYS A 1 88 ? -12.880 -0.994 7.466 1.00 81.69 88 LYS A C 1
ATOM 744 O O . LYS A 1 88 ? -11.946 -0.694 8.194 1.00 81.69 88 LYS A O 1
ATOM 749 N N . GLN A 1 89 ? -12.683 -1.497 6.248 1.00 78.81 89 GLN A N 1
ATOM 750 C CA . GLN A 1 89 ? -11.350 -1.657 5.665 1.00 78.81 89 GLN A CA 1
ATOM 751 C C . GLN A 1 89 ? -10.709 -0.318 5.268 1.00 78.81 89 GLN A C 1
ATOM 753 O O . GLN A 1 89 ? -9.489 -0.187 5.373 1.00 78.81 89 GLN A O 1
ATOM 758 N N . CYS A 1 90 ? -11.503 0.646 4.794 1.00 79.75 90 CYS A N 1
ATOM 759 C CA . CYS A 1 90 ? -11.050 1.994 4.445 1.00 79.75 90 CYS A CA 1
ATOM 760 C C . CYS A 1 90 ? -10.743 2.846 5.672 1.00 79.75 90 CYS A C 1
ATOM 762 O O . CYS A 1 90 ? -9.889 3.728 5.604 1.00 79.75 90 CYS A O 1
ATOM 764 N N . ARG A 1 91 ? -11.411 2.574 6.797 1.00 75.00 91 ARG A N 1
ATOM 765 C CA . ARG A 1 91 ? -11.019 3.126 8.086 1.00 75.00 91 ARG A CA 1
ATOM 766 C C . ARG A 1 91 ? -9.630 2.599 8.432 1.00 75.00 91 ARG A C 1
ATOM 768 O O . ARG A 1 91 ? -9.455 1.487 8.922 1.00 75.00 91 ARG A O 1
ATOM 775 N N . THR A 1 92 ? -8.621 3.430 8.205 1.00 60.00 92 THR A N 1
ATOM 776 C CA . THR A 1 92 ? -7.429 3.422 9.043 1.00 60.00 92 THR A CA 1
ATOM 777 C C . THR A 1 92 ? -7.894 3.838 10.425 1.00 60.00 92 THR A C 1
ATOM 779 O O . THR A 1 92 ? -7.910 5.018 10.762 1.00 60.00 92 THR A O 1
ATOM 782 N N . GLU A 1 93 ? -8.353 2.866 11.209 1.00 59.03 93 GLU A N 1
ATOM 783 C CA . GLU A 1 93 ? -8.342 3.002 12.654 1.00 59.03 93 GLU A CA 1
ATOM 784 C C . GLU A 1 93 ? -6.865 3.197 12.997 1.00 59.03 93 GLU A C 1
ATOM 786 O O . GLU A 1 93 ? -6.095 2.238 13.089 1.00 59.03 93 GLU A O 1
ATOM 791 N N . ASN A 1 94 ? -6.435 4.460 13.057 1.00 55.78 94 ASN A N 1
ATOM 792 C CA . ASN A 1 94 ? -5.268 4.832 13.826 1.00 55.78 94 ASN A CA 1
ATOM 793 C C . ASN A 1 94 ? -5.622 4.359 15.229 1.00 55.78 94 ASN A C 1
ATOM 795 O O . ASN A 1 94 ? -6.331 5.042 15.962 1.00 55.78 94 ASN A O 1
ATOM 799 N N . MET A 1 95 ? -5.215 3.130 15.546 1.00 59.12 95 MET A N 1
ATOM 800 C CA . MET A 1 95 ? -5.257 2.539 16.878 1.00 59.12 95 MET A CA 1
ATOM 801 C C . MET A 1 95 ? -4.212 3.265 17.725 1.00 59.12 95 MET A C 1
ATOM 803 O O . MET A 1 95 ? -3.290 2.667 18.271 1.00 59.12 95 MET A O 1
ATOM 807 N N . GLU A 1 96 ? -4.294 4.591 17.738 1.00 69.69 96 GLU A N 1
ATOM 808 C CA . GLU A 1 96 ? -3.626 5.397 18.722 1.00 69.69 96 GLU A CA 1
ATOM 809 C C . GLU A 1 96 ? -4.235 4.995 20.055 1.00 69.69 96 GLU A C 1
ATOM 811 O O . GLU A 1 96 ? -5.446 4.777 20.166 1.00 69.69 96 GLU A O 1
ATOM 816 N N . ILE A 1 97 ? -3.377 4.819 21.054 1.00 73.81 97 ILE A N 1
ATOM 817 C CA . ILE A 1 97 ? -3.827 4.494 22.402 1.00 73.81 97 ILE A CA 1
ATOM 818 C C . ILE A 1 97 ? -4.852 5.573 22.781 1.00 73.81 97 ILE A C 1
ATOM 820 O O . ILE A 1 97 ? -4.509 6.759 22.684 1.00 73.81 97 ILE A O 1
ATOM 824 N N . PRO A 1 98 ? -6.093 5.211 23.160 1.00 83.06 98 PRO A N 1
ATOM 825 C CA . PRO A 1 98 ? -7.071 6.188 23.615 1.00 83.06 98 PRO A CA 1
ATOM 826 C C . PRO A 1 98 ? -6.491 7.053 24.734 1.00 83.06 98 PRO A C 1
ATOM 828 O O . PRO A 1 98 ? -5.540 6.660 25.413 1.00 83.06 98 PRO A O 1
ATOM 831 N N . SER A 1 99 ? -7.040 8.247 24.932 1.00 88.75 99 SER A N 1
ATOM 832 C CA . SER A 1 99 ? -6.618 9.092 26.048 1.00 88.75 99 SER A CA 1
ATOM 833 C C . SER A 1 99 ? -6.730 8.325 27.368 1.00 88.75 99 SER A C 1
ATOM 835 O O . SER A 1 99 ? -7.782 7.751 27.658 1.00 88.75 99 SER A O 1
ATOM 837 N N . LEU A 1 100 ? -5.656 8.311 28.156 1.00 90.00 100 LEU A N 1
ATOM 838 C CA . LEU A 1 100 ? -5.639 7.627 29.447 1.00 90.00 100 LEU A CA 1
ATOM 839 C C . LEU A 1 100 ? -6.152 8.578 30.524 1.00 90.00 100 LEU A C 1
ATOM 841 O O . LEU A 1 100 ? -5.822 9.760 30.509 1.00 90.00 100 LEU A O 1
ATOM 845 N N . ARG A 1 101 ? -6.941 8.073 31.470 1.00 90.19 101 ARG A N 1
ATOM 846 C CA . ARG A 1 101 ? -7.388 8.843 32.634 1.00 90.19 101 ARG A CA 1
ATOM 847 C C . ARG A 1 101 ? -6.625 8.370 33.862 1.00 90.19 101 ARG A C 1
ATOM 849 O O . ARG A 1 101 ? -6.631 7.179 34.153 1.00 90.19 101 ARG A O 1
ATOM 856 N N . SER A 1 102 ? -6.005 9.301 34.576 1.00 84.94 102 SER A N 1
ATOM 857 C CA . SER A 1 102 ? -5.482 9.076 35.923 1.00 84.94 102 SER A CA 1
ATOM 858 C C . SER A 1 102 ? -6.031 10.129 36.883 1.00 84.94 102 SER A C 1
ATOM 860 O O . SER A 1 102 ? -6.725 11.059 36.465 1.00 84.94 102 SER A O 1
ATOM 862 N N . ASP A 1 103 ? -5.687 10.019 38.163 1.00 82.44 103 ASP A N 1
ATOM 863 C CA . ASP A 1 103 ? -6.071 11.001 39.187 1.00 82.44 103 ASP A CA 1
ATOM 864 C C . ASP A 1 103 ? -5.524 12.409 38.891 1.00 82.44 103 ASP A C 1
ATOM 866 O O . ASP A 1 103 ? -6.071 13.406 39.353 1.00 82.44 103 ASP A O 1
ATOM 870 N N . LYS A 1 104 ? -4.472 12.505 38.064 1.00 81.19 104 LYS A N 1
ATOM 871 C CA . LYS A 1 104 ? -3.859 13.766 37.614 1.00 81.19 104 LYS A CA 1
ATOM 872 C C . LYS A 1 104 ? -4.530 14.363 36.367 1.00 81.19 104 LYS A C 1
ATOM 874 O O . LYS A 1 104 ? -4.104 15.418 35.909 1.00 81.19 104 LYS A O 1
ATOM 879 N N . GLY A 1 105 ? -5.541 13.698 35.801 1.00 88.62 105 GLY A N 1
ATOM 880 C CA . GLY A 1 105 ? -6.286 14.169 34.631 1.00 88.62 105 GLY A CA 1
ATOM 881 C C . GLY A 1 105 ? -6.231 13.234 33.418 1.00 88.62 105 GLY A C 1
ATOM 882 O O . GLY A 1 105 ? -5.990 12.031 33.535 1.00 88.62 105 GLY A O 1
ATOM 883 N N . ILE A 1 106 ? -6.525 13.796 32.242 1.00 91.94 106 ILE A N 1
ATOM 884 C CA . ILE A 1 106 ? -6.606 13.075 30.964 1.00 91.94 106 ILE A CA 1
ATOM 885 C C . ILE A 1 106 ? -5.306 13.278 30.174 1.00 91.94 106 ILE A C 1
ATOM 887 O O . ILE A 1 106 ? -4.956 14.401 29.823 1.00 91.94 106 ILE A O 1
ATOM 891 N N . HIS A 1 107 ? -4.630 12.178 29.842 1.00 90.56 107 HIS A N 1
ATOM 892 C CA . HIS A 1 107 ? -3.374 12.138 29.088 1.00 90.56 107 HIS A CA 1
ATOM 893 C C . HIS A 1 107 ? -3.657 11.867 27.610 1.00 90.56 107 HIS A C 1
ATOM 895 O O . HIS A 1 107 ? -4.055 10.760 27.230 1.00 90.56 107 HIS A O 1
ATOM 901 N N . THR A 1 108 ? -3.471 12.876 26.761 1.00 89.19 108 THR A N 1
ATOM 902 C CA . THR A 1 108 ? -3.785 12.806 25.323 1.00 89.19 108 THR A CA 1
ATOM 903 C C . THR A 1 108 ? -2.550 12.575 24.454 1.00 89.19 108 THR A C 1
ATOM 905 O O . THR A 1 108 ? -2.662 11.899 23.428 1.00 89.19 108 THR A O 1
ATOM 908 N N . THR A 1 109 ? -1.370 13.053 24.868 1.00 89.25 109 THR A N 1
ATOM 909 C CA . THR A 1 109 ? -0.125 12.896 24.102 1.00 89.25 109 THR A CA 1
ATOM 910 C C . THR A 1 109 ? 0.532 11.535 24.342 1.00 89.25 109 THR A C 1
ATOM 912 O O . THR A 1 109 ? 0.368 10.913 25.390 1.00 89.25 109 THR A O 1
ATOM 915 N N . ASN A 1 110 ? 1.309 11.050 23.369 1.00 88.44 110 ASN A N 1
ATOM 916 C CA . ASN A 1 110 ? 1.985 9.751 23.485 1.00 88.44 110 ASN A CA 1
ATOM 917 C C . ASN A 1 110 ? 3.044 9.727 24.597 1.00 88.44 110 ASN A C 1
ATOM 919 O O . ASN A 1 110 ? 3.239 8.685 25.220 1.00 88.44 110 ASN A O 1
ATOM 923 N N . LYS A 1 111 ? 3.681 10.872 24.878 1.00 92.06 111 LYS A N 1
ATOM 924 C CA . LYS A 1 111 ? 4.628 11.012 25.989 1.00 92.06 111 LYS A CA 1
ATOM 925 C C . LYS A 1 111 ? 3.911 10.865 27.330 1.00 92.06 111 LYS A C 1
ATOM 927 O O . LYS A 1 111 ? 4.289 10.009 28.123 1.00 92.06 111 LYS A O 1
ATOM 932 N N . ASP A 1 112 ? 2.833 11.618 27.531 1.00 90.00 112 ASP A N 1
ATOM 933 C CA . ASP A 1 112 ? 2.089 11.607 28.797 1.00 90.00 112 ASP A CA 1
ATOM 934 C C . ASP A 1 112 ? 1.477 10.229 29.067 1.00 90.00 112 ASP A C 1
ATOM 936 O O . ASP A 1 112 ? 1.500 9.733 30.192 1.00 90.00 112 ASP A O 1
ATOM 940 N N . LYS A 1 113 ? 0.995 9.550 28.016 1.00 91.19 113 LYS A N 1
ATOM 941 C CA . LYS A 1 113 ? 0.509 8.167 28.117 1.00 91.19 113 LYS A CA 1
ATOM 942 C C . LYS A 1 113 ? 1.607 7.205 28.569 1.00 91.19 113 LYS A C 1
ATOM 944 O O . LYS A 1 113 ? 1.356 6.377 29.441 1.00 91.19 113 LYS A O 1
ATOM 949 N N . ALA A 1 114 ? 2.806 7.305 27.992 1.00 91.44 114 ALA A N 1
ATOM 950 C CA . ALA A 1 114 ? 3.936 6.461 28.373 1.00 91.44 114 ALA A CA 1
ATOM 951 C C . ALA A 1 114 ? 4.335 6.692 29.836 1.00 91.44 114 ALA A C 1
ATOM 953 O O . ALA A 1 114 ? 4.548 5.737 30.578 1.00 91.44 114 ALA A O 1
ATOM 954 N N . GLU A 1 115 ? 4.368 7.949 30.269 1.00 92.25 115 GLU A N 1
ATOM 955 C CA . GLU A 1 115 ? 4.748 8.333 31.628 1.00 92.25 115 GLU A CA 1
ATOM 956 C C . GLU A 1 115 ? 3.689 7.924 32.666 1.00 92.25 115 GLU A C 1
ATOM 958 O O . GLU A 1 115 ? 4.021 7.415 33.741 1.00 92.25 115 GLU A O 1
ATOM 963 N N . CYS A 1 116 ? 2.406 8.038 32.308 1.00 91.19 116 CYS A N 1
ATOM 964 C CA . CYS A 1 116 ? 1.283 7.541 33.099 1.00 91.19 116 CYS A CA 1
ATOM 965 C C . CYS A 1 116 ? 1.354 6.019 33.287 1.00 91.19 116 CYS A C 1
ATOM 967 O O . CYS A 1 116 ? 1.234 5.532 34.412 1.00 91.19 116 CYS A O 1
ATOM 969 N N . LEU A 1 117 ? 1.569 5.264 32.203 1.00 91.00 117 LEU A N 1
ATOM 970 C CA . LEU A 1 117 ? 1.703 3.806 32.264 1.00 91.00 117 LEU A CA 1
ATOM 971 C C . LEU A 1 117 ? 2.931 3.391 33.073 1.00 91.00 117 LEU A C 1
ATOM 973 O O . LEU A 1 117 ? 2.830 2.500 33.910 1.00 91.00 117 LEU A O 1
ATOM 977 N N . ASN A 1 118 ? 4.067 4.060 32.866 1.00 92.25 118 ASN A N 1
ATOM 978 C CA . ASN A 1 118 ? 5.290 3.783 33.609 1.00 92.25 118 ASN A CA 1
ATOM 979 C C . ASN A 1 118 ? 5.076 3.967 35.116 1.00 92.25 118 ASN A C 1
ATOM 981 O O . ASN A 1 118 ? 5.394 3.081 35.905 1.00 92.25 118 ASN A O 1
ATOM 985 N N . SER A 1 119 ? 4.458 5.084 35.508 1.00 89.69 119 SER A N 1
ATOM 986 C CA . SER A 1 119 ? 4.139 5.373 36.911 1.00 89.69 119 SER A CA 1
ATOM 987 C C . SER A 1 119 ? 3.206 4.319 37.514 1.00 89.69 119 SER A C 1
ATOM 989 O O . SER A 1 119 ? 3.438 3.854 38.629 1.00 89.69 119 SER A O 1
ATOM 991 N N . PHE A 1 120 ? 2.175 3.906 36.769 1.00 89.62 120 PHE A N 1
ATOM 992 C CA . PHE A 1 120 ? 1.245 2.866 37.207 1.00 89.62 120 PHE A CA 1
ATOM 993 C C . PHE A 1 120 ? 1.955 1.527 37.423 1.00 89.62 120 PHE A C 1
ATOM 995 O O . PHE A 1 120 ? 1.835 0.940 38.497 1.00 89.62 120 PHE A O 1
ATOM 1002 N N . PHE A 1 121 ? 2.739 1.065 36.445 1.00 89.38 121 PHE A N 1
ATOM 1003 C CA . PHE A 1 121 ? 3.443 -0.211 36.561 1.00 89.38 121 PHE A CA 1
ATOM 1004 C C . PHE A 1 121 ? 4.467 -0.191 37.696 1.00 89.38 121 PHE A C 1
ATOM 1006 O O . PHE A 1 121 ? 4.490 -1.126 38.490 1.00 89.38 121 PHE A O 1
ATOM 1013 N N . HIS A 1 122 ? 5.226 0.898 37.856 1.00 87.69 122 HIS A N 1
ATOM 1014 C CA . HIS A 1 122 ? 6.110 1.076 39.012 1.00 87.69 122 HIS A CA 1
ATOM 1015 C C . HIS A 1 122 ? 5.375 0.969 40.353 1.00 87.69 122 HIS A C 1
ATOM 1017 O O . HIS A 1 122 ? 5.924 0.394 41.286 1.00 87.69 122 HIS A O 1
ATOM 1023 N N . SER A 1 123 ? 4.148 1.488 40.455 1.00 86.62 123 SER A N 1
ATOM 1024 C CA . SER A 1 123 ? 3.387 1.476 41.712 1.00 86.62 123 SER A CA 1
ATOM 1025 C C . SER A 1 123 ? 2.883 0.090 42.127 1.00 86.62 123 SER A C 1
ATOM 1027 O O . SER A 1 123 ? 2.697 -0.160 43.315 1.00 86.62 123 SER A O 1
ATOM 1029 N N . VAL A 1 124 ? 2.662 -0.810 41.161 1.00 85.75 124 VAL A N 1
ATOM 1030 C CA . VAL A 1 124 ? 2.148 -2.167 41.418 1.00 85.75 124 VAL A CA 1
ATOM 1031 C C . VAL A 1 124 ? 3.256 -3.211 41.525 1.00 85.75 124 VAL A C 1
ATOM 1033 O O . VAL A 1 124 ? 2.997 -4.326 41.978 1.00 85.75 124 VAL A O 1
ATOM 1036 N N . PHE A 1 125 ? 4.488 -2.877 41.129 1.00 82.50 125 PHE A N 1
ATOM 1037 C CA . PHE A 1 125 ? 5.624 -3.743 41.407 1.00 82.50 125 PHE A CA 1
ATOM 1038 C C . PHE A 1 125 ? 5.875 -3.764 42.909 1.00 82.50 125 PHE A C 1
ATOM 1040 O O . PHE A 1 125 ? 6.161 -2.745 43.537 1.00 82.50 125 PHE A O 1
ATOM 1047 N N . THR A 1 126 ? 5.783 -4.955 43.494 1.00 79.31 126 THR A N 1
ATOM 1048 C CA . THR A 1 126 ? 6.234 -5.169 44.861 1.00 79.31 126 THR A CA 1
ATOM 1049 C C . THR A 1 126 ? 7.709 -4.818 44.902 1.00 79.31 126 THR A C 1
ATOM 1051 O O . THR A 1 126 ? 8.499 -5.372 44.135 1.00 79.31 126 THR A O 1
ATOM 1054 N N . ASN A 1 127 ? 8.073 -3.894 45.788 1.00 69.25 127 ASN A N 1
ATOM 1055 C CA . ASN A 1 127 ? 9.460 -3.660 46.127 1.00 69.25 127 ASN A CA 1
ATOM 1056 C C . ASN A 1 127 ? 9.924 -4.967 46.770 1.00 69.25 127 ASN A C 1
ATOM 1058 O O . ASN A 1 127 ? 9.711 -5.189 47.964 1.00 69.25 127 ASN A O 1
ATOM 1062 N N . GLN A 1 128 ? 10.452 -5.888 45.959 1.00 61.78 128 GLN A N 1
ATOM 1063 C CA . GLN A 1 128 ? 11.289 -6.946 46.473 1.00 61.78 128 GLN A CA 1
ATOM 1064 C C . GLN A 1 128 ? 12.409 -6.167 47.135 1.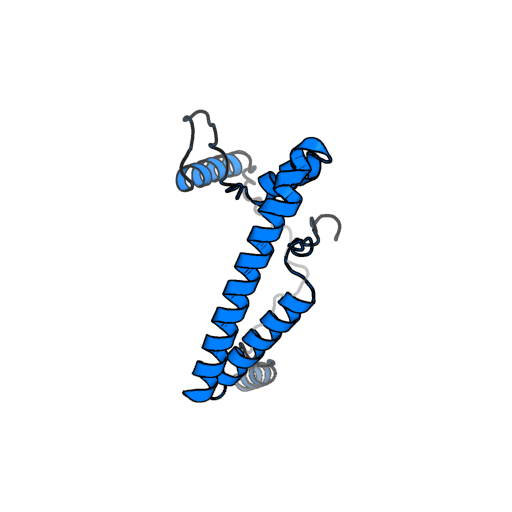00 61.78 128 GLN A C 1
ATOM 1066 O O . GLN A 1 128 ? 13.343 -5.720 46.469 1.00 61.78 128 GLN A O 1
ATOM 1071 N N . GLN A 1 129 ? 12.272 -5.943 48.452 1.00 59.62 129 GLN A N 1
ATOM 1072 C CA . GLN A 1 129 ? 13.428 -5.766 49.302 1.00 59.62 129 GLN A CA 1
ATOM 1073 C C . GLN A 1 129 ? 14.408 -6.762 48.748 1.00 59.62 129 GLN A C 1
ATOM 1075 O O . GLN A 1 129 ? 14.025 -7.923 48.564 1.00 59.62 129 GLN A O 1
ATOM 1080 N N . VAL A 1 130 ? 15.577 -6.260 48.361 1.00 57.28 130 VAL A N 1
ATOM 1081 C CA . VAL A 1 130 ? 16.700 -7.091 47.995 1.00 57.28 130 VAL A CA 1
ATOM 1082 C C . VAL A 1 130 ? 16.754 -8.089 49.133 1.00 57.28 130 VAL A C 1
ATOM 1084 O O . VAL A 1 130 ? 17.231 -7.789 50.227 1.00 57.28 130 VAL A O 1
ATOM 1087 N N . CYS A 1 131 ? 16.170 -9.267 48.917 1.00 50.59 131 CYS A N 1
ATOM 1088 C CA . CYS A 1 131 ? 16.610 -10.421 49.614 1.00 50.59 131 CYS A CA 1
ATOM 1089 C C . CYS A 1 131 ? 18.017 -10.438 49.057 1.00 50.59 131 CYS A C 1
ATOM 1091 O O . CYS A 1 131 ? 18.276 -10.793 47.908 1.00 50.59 131 CYS A O 1
ATOM 1093 N N . HIS A 1 132 ? 18.939 -9.884 49.844 1.00 55.84 132 HIS A N 1
ATOM 1094 C CA . HIS A 1 132 ? 20.230 -10.488 49.959 1.00 55.84 132 HIS A CA 1
ATOM 1095 C C . HIS A 1 132 ? 19.836 -11.932 50.170 1.00 55.84 132 HIS A C 1
ATOM 1097 O O . HIS A 1 132 ? 19.400 -12.285 51.266 1.00 55.84 132 HIS A O 1
ATOM 1103 N N . ALA A 1 133 ? 19.753 -12.685 49.064 1.00 56.94 133 ALA A N 1
ATOM 1104 C CA . ALA A 1 133 ? 19.649 -14.115 49.090 1.00 56.94 133 ALA A CA 1
ATOM 1105 C C . ALA A 1 133 ? 20.767 -14.421 50.051 1.00 56.94 133 ALA A C 1
ATOM 1107 O O . ALA A 1 133 ? 21.923 -14.098 49.757 1.00 56.94 133 ALA A O 1
ATOM 1108 N N . ARG A 1 134 ? 20.388 -14.762 51.286 1.00 54.44 134 ARG A N 1
ATOM 1109 C CA . ARG A 1 134 ? 21.345 -15.006 52.341 1.00 54.44 134 ARG A CA 1
ATOM 1110 C C . ARG A 1 134 ? 22.165 -16.086 51.679 1.00 54.44 134 ARG A C 1
ATOM 1112 O O . ARG A 1 134 ? 21.595 -17.116 51.317 1.00 54.44 134 ARG A O 1
ATOM 1119 N N . MET A 1 135 ? 23.398 -15.759 51.299 1.00 57.28 135 MET A N 1
ATOM 1120 C CA . MET A 1 135 ? 24.265 -16.716 50.639 1.00 57.28 135 MET A CA 1
ATOM 1121 C C . MET A 1 135 ? 24.628 -17.681 51.755 1.00 57.28 135 MET A C 1
ATOM 1123 O O . MET A 1 135 ? 25.653 -17.555 52.413 1.00 57.28 135 MET A O 1
ATOM 1127 N N . GLU A 1 136 ? 23.669 -18.533 52.092 1.00 55.88 136 GLU A N 1
ATOM 1128 C CA . GLU A 1 136 ? 23.821 -19.606 53.032 1.00 55.88 136 GLU A CA 1
ATOM 1129 C C . GLU A 1 136 ? 24.614 -20.654 52.278 1.00 55.88 136 GLU A C 1
ATOM 1131 O O . GLU A 1 136 ? 24.131 -21.301 51.350 1.00 55.88 136 GLU A O 1
ATOM 1136 N N . GLY A 1 137 ? 25.878 -20.739 52.671 1.00 60.78 137 GLY A N 1
ATOM 1137 C CA . GLY A 1 137 ? 26.795 -21.772 52.241 1.00 60.78 137 GLY A CA 1
ATOM 1138 C C . GLY A 1 137 ? 27.803 -21.287 51.214 1.00 60.78 137 GLY A C 1
ATOM 1139 O O . GLY A 1 137 ? 27.467 -20.751 50.159 1.00 60.78 137 GLY A O 1
ATOM 1140 N N . SER A 1 138 ? 29.073 -21.561 51.508 1.00 65.38 138 SER A N 1
ATOM 1141 C CA . SER A 1 138 ? 30.082 -21.772 50.476 1.00 65.38 138 SER A CA 1
ATOM 1142 C C . SER A 1 138 ? 29.497 -22.701 49.412 1.00 65.38 138 SER A C 1
ATOM 1144 O O . SER A 1 138 ? 29.085 -23.816 49.736 1.00 65.38 138 SER A O 1
ATOM 1146 N N . SER A 1 139 ? 29.439 -22.230 48.166 1.00 68.06 139 SER A N 1
ATOM 1147 C CA . SER A 1 139 ? 29.092 -23.048 47.003 1.00 68.06 139 SER A CA 1
ATOM 1148 C C . SER A 1 139 ? 29.794 -24.408 47.096 1.00 68.06 139 SER A C 1
ATOM 1150 O O . SER A 1 139 ? 31.008 -24.460 47.279 1.00 68.06 139 SER A O 1
ATOM 1152 N N . HIS A 1 140 ? 29.050 -25.509 46.951 1.00 73.88 140 HIS A N 1
ATOM 1153 C CA . HIS A 1 140 ? 29.638 -26.853 46.860 1.00 73.88 140 HIS A CA 1
ATOM 1154 C C . HIS A 1 140 ? 30.493 -27.045 45.600 1.00 73.88 140 HIS A C 1
ATOM 1156 O O . HIS A 1 140 ? 31.209 -28.038 45.481 1.00 73.88 140 HIS A O 1
ATOM 1162 N N . PHE A 1 141 ? 30.409 -26.117 44.647 1.00 74.31 141 PHE A N 1
ATOM 1163 C CA . PHE A 1 141 ? 31.234 -26.134 43.454 1.00 74.31 141 PHE A CA 1
ATOM 1164 C C . PHE A 1 141 ? 32.586 -25.476 43.735 1.00 74.31 141 PHE A C 1
ATOM 1166 O O . PHE A 1 141 ? 32.607 -24.407 44.356 1.00 74.31 141 PHE A O 1
ATOM 1173 N N . PRO A 1 142 ? 33.693 -26.083 43.268 1.00 77.19 142 PRO A N 1
ATOM 1174 C CA . PRO A 1 142 ? 35.007 -25.470 43.364 1.00 77.19 142 PRO A CA 1
ATOM 1175 C C . PRO A 1 142 ? 34.998 -24.130 42.633 1.00 77.19 142 PRO A C 1
ATOM 1177 O O . PRO A 1 142 ? 34.392 -24.000 41.565 1.00 77.19 142 PRO A O 1
ATOM 1180 N N . ASP A 1 143 ? 35.673 -23.146 43.222 1.00 80.19 143 ASP A N 1
ATOM 1181 C CA . ASP A 1 143 ? 35.852 -21.847 42.590 1.00 80.19 143 ASP A CA 1
ATOM 1182 C C . ASP A 1 143 ? 36.537 -22.032 41.230 1.00 80.19 143 ASP A C 1
ATOM 1184 O O . ASP A 1 143 ? 37.410 -22.896 41.066 1.00 80.19 143 ASP A O 1
ATOM 1188 N N . ILE A 1 144 ? 36.110 -21.261 40.231 1.00 79.56 144 ILE A N 1
ATOM 1189 C CA . ILE A 1 144 ? 36.716 -21.350 38.905 1.00 79.56 144 ILE A CA 1
ATOM 1190 C C . ILE A 1 144 ? 38.165 -20.889 39.048 1.00 79.56 144 ILE A C 1
ATOM 1192 O O . ILE A 1 144 ? 38.447 -19.730 39.340 1.00 79.56 144 ILE A O 1
ATOM 1196 N N . GLY A 1 145 ? 39.091 -21.826 38.842 1.00 80.19 145 GLY A N 1
ATOM 1197 C CA . GLY A 1 145 ? 40.517 -21.535 38.850 1.00 80.19 145 GLY A CA 1
ATOM 1198 C C . GLY A 1 145 ? 40.889 -20.468 37.817 1.00 80.19 145 GLY A C 1
ATOM 1199 O O . GLY A 1 145 ? 40.145 -20.184 36.876 1.00 80.19 145 GLY A O 1
ATOM 1200 N N . HIS A 1 146 ? 42.076 -19.888 37.984 1.00 81.88 146 HIS A N 1
ATOM 1201 C CA . HIS A 1 146 ? 42.579 -18.817 37.129 1.00 81.88 146 HIS A CA 1
ATOM 1202 C C . HIS A 1 146 ? 42.473 -19.166 35.629 1.00 81.88 146 HIS A C 1
ATOM 1204 O O . HIS A 1 146 ? 43.088 -20.115 35.134 1.00 81.88 146 HIS A O 1
ATOM 1210 N N . LEU A 1 147 ? 41.686 -18.380 34.891 1.00 84.69 147 LEU A N 1
ATOM 1211 C CA . LEU A 1 147 ? 41.420 -18.601 33.471 1.00 84.69 147 LEU A CA 1
ATOM 1212 C C . LEU A 1 147 ? 42.596 -18.108 32.618 1.00 84.69 147 LEU A C 1
ATOM 1214 O O . LEU A 1 147 ? 42.820 -16.907 32.465 1.00 84.69 147 LEU A O 1
ATOM 1218 N N . HIS A 1 148 ? 43.322 -19.035 31.996 1.00 80.25 148 HIS A N 1
ATOM 1219 C CA . HIS A 1 148 ? 44.385 -18.702 31.048 1.00 80.25 148 HIS A CA 1
ATOM 1220 C C . HIS A 1 148 ? 43.833 -18.541 29.628 1.00 80.25 148 HIS A C 1
ATOM 1222 O O . HIS A 1 148 ? 43.593 -19.508 28.904 1.00 80.25 148 HIS A O 1
ATOM 1228 N N . ILE A 1 149 ? 43.650 -17.289 29.208 1.00 86.62 149 ILE A N 1
ATOM 1229 C CA . ILE A 1 149 ? 43.171 -16.957 27.863 1.00 86.62 149 ILE A CA 1
ATOM 1230 C C . ILE A 1 149 ? 44.366 -16.819 26.911 1.00 86.62 149 ILE A C 1
ATOM 1232 O O . ILE A 1 149 ? 45.072 -15.810 26.902 1.00 86.62 149 ILE A O 1
ATOM 1236 N N . HIS A 1 150 ? 44.587 -17.824 26.063 1.00 91.50 150 HIS A N 1
ATOM 1237 C CA . HIS A 1 150 ? 45.647 -17.790 25.053 1.00 91.50 150 HIS A CA 1
ATOM 1238 C C . HIS A 1 150 ? 45.171 -17.147 23.743 1.00 91.50 150 HIS A C 1
ATOM 1240 O O . HIS A 1 150 ? 44.202 -17.601 23.129 1.00 91.50 150 HIS A O 1
ATOM 1246 N N . ARG A 1 151 ? 45.923 -16.152 23.250 1.00 89.62 151 ARG A N 1
ATOM 1247 C CA . ARG A 1 151 ? 45.701 -15.499 21.943 1.00 89.62 151 ARG A CA 1
ATOM 1248 C C . ARG A 1 151 ? 45.436 -16.475 20.779 1.00 89.62 151 ARG A C 1
ATOM 1250 O O . ARG A 1 151 ? 44.452 -16.257 20.073 1.00 89.62 151 ARG A O 1
ATOM 1257 N N . PRO A 1 152 ? 46.223 -17.552 20.565 1.00 88.75 152 PRO A N 1
ATOM 1258 C CA . PRO A 1 152 ? 45.952 -1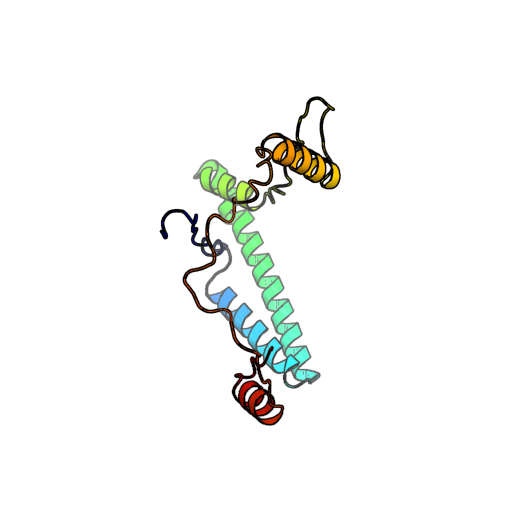8.494 19.472 1.00 88.75 152 PRO A CA 1
ATOM 1259 C C . PRO A 1 152 ? 44.625 -19.254 19.633 1.00 88.75 152 PRO A C 1
ATOM 1261 O O . PRO A 1 152 ? 43.950 -19.524 18.640 1.00 88.75 152 PRO A O 1
ATOM 1264 N N . GLY A 1 153 ? 44.208 -19.554 20.867 1.00 86.06 153 GLY A N 1
ATOM 1265 C CA . GLY A 1 153 ? 42.920 -20.197 21.144 1.00 86.06 153 GLY A CA 1
ATOM 1266 C C . GLY A 1 153 ? 41.739 -19.290 20.800 1.00 86.06 153 GLY A C 1
ATOM 1267 O O . GLY A 1 153 ? 40.796 -19.725 20.139 1.00 86.06 153 GLY A O 1
ATOM 1268 N N . VAL A 1 154 ? 41.836 -18.008 21.162 1.00 90.25 154 VAL A N 1
ATOM 1269 C CA . VAL A 1 154 ? 40.837 -16.990 20.800 1.00 90.25 154 VAL A CA 1
ATOM 1270 C C . VAL A 1 154 ? 40.777 -16.801 19.282 1.00 90.25 154 VAL A C 1
ATOM 1272 O O . VAL A 1 154 ? 39.691 -16.798 18.711 1.00 90.25 154 VAL A O 1
ATOM 1275 N N . ALA A 1 155 ? 41.925 -16.725 18.602 1.00 86.75 155 ALA A N 1
ATOM 1276 C CA . ALA A 1 155 ? 41.976 -16.603 17.144 1.00 86.75 155 ALA A CA 1
ATOM 1277 C C . ALA A 1 155 ? 41.299 -17.791 16.431 1.00 86.75 155 ALA A C 1
ATOM 1279 O O . ALA A 1 155 ? 40.520 -17.588 15.500 1.00 86.75 155 ALA A O 1
ATOM 1280 N N . LYS A 1 156 ? 41.528 -19.022 16.912 1.00 88.19 156 LYS A N 1
ATOM 1281 C CA . LYS A 1 156 ? 40.870 -20.240 16.409 1.00 88.19 156 LYS A CA 1
ATOM 1282 C C . LYS A 1 156 ? 39.357 -20.240 16.657 1.00 88.19 156 LYS A C 1
ATOM 1284 O O . LYS A 1 156 ? 38.581 -20.671 15.809 1.00 88.19 156 LYS A O 1
ATOM 1289 N N . GLN A 1 157 ? 38.915 -19.771 17.822 1.00 86.88 157 GLN A N 1
ATOM 1290 C CA . GLN A 1 157 ? 37.486 -19.640 18.126 1.00 86.88 157 GLN A CA 1
ATOM 1291 C C . GLN A 1 157 ? 36.814 -18.625 17.190 1.00 86.88 157 GLN A C 1
ATOM 1293 O O . GLN A 1 157 ? 35.770 -18.921 16.612 1.00 86.88 157 GLN A O 1
ATOM 1298 N N . LEU A 1 158 ? 37.455 -17.475 16.958 1.00 85.69 158 LEU A N 1
ATOM 1299 C CA . LEU A 1 158 ? 36.961 -16.441 16.048 1.00 85.69 158 LEU A CA 1
ATOM 1300 C C . LEU A 1 158 ? 36.908 -16.908 14.587 1.00 85.69 158 LEU A C 1
ATOM 1302 O O . LEU A 1 158 ? 35.957 -16.575 13.884 1.00 85.69 158 LEU A O 1
ATOM 1306 N N . SER A 1 159 ? 37.878 -17.706 14.126 1.00 83.06 159 SER A N 1
ATOM 1307 C CA . SER A 1 159 ? 37.865 -18.254 12.760 1.00 83.06 159 SER A CA 1
ATOM 1308 C C . SER A 1 159 ? 36.719 -19.240 12.518 1.00 83.06 159 SER A C 1
ATOM 1310 O O . SER A 1 159 ? 36.256 -19.381 11.390 1.00 83.06 159 SER A O 1
ATOM 1312 N N . ASN A 1 160 ? 36.260 -19.917 13.574 1.00 82.69 160 ASN A N 1
ATOM 1313 C CA . ASN A 1 160 ? 35.186 -20.909 13.507 1.00 82.69 160 ASN A CA 1
ATOM 1314 C C . ASN A 1 160 ? 33.785 -20.290 13.618 1.00 82.69 160 ASN A C 1
ATOM 1316 O O . ASN A 1 160 ? 32.785 -20.995 13.457 1.00 82.69 160 ASN A O 1
ATOM 1320 N N . LEU A 1 161 ? 33.685 -18.982 13.869 1.00 82.44 161 LEU A N 1
ATOM 1321 C CA . LEU A 1 161 ? 32.408 -18.287 13.817 1.00 82.44 161 LEU A CA 1
ATOM 1322 C C . LEU A 1 161 ? 31.935 -18.217 12.364 1.00 82.44 161 LEU A C 1
ATOM 1324 O O . LEU A 1 161 ? 32.578 -17.621 11.497 1.00 82.44 161 LEU A O 1
ATOM 1328 N N . LYS A 1 162 ? 30.767 -18.809 12.093 1.00 73.06 162 LYS A N 1
ATOM 1329 C CA . LYS A 1 162 ? 30.079 -18.642 10.811 1.00 73.06 162 LYS A CA 1
ATOM 1330 C C . LYS A 1 162 ? 29.836 -17.147 10.609 1.00 73.06 162 LYS A C 1
ATOM 1332 O O . LYS A 1 162 ? 29.054 -16.553 11.349 1.00 73.06 162 LYS A O 1
ATOM 1337 N N . ARG A 1 163 ? 30.486 -16.537 9.609 1.00 65.38 163 ARG A N 1
ATOM 1338 C CA . ARG A 1 163 ? 30.137 -15.184 9.156 1.00 65.38 163 ARG A CA 1
ATOM 1339 C C . ARG A 1 163 ? 28.661 -15.197 8.780 1.00 65.38 163 ARG A C 1
ATOM 1341 O O . ARG A 1 163 ? 28.290 -15.725 7.733 1.00 65.38 163 ARG A O 1
ATOM 1348 N N . LEU A 1 164 ? 27.824 -14.605 9.625 1.00 60.28 164 LEU A N 1
ATOM 1349 C CA . LEU A 1 164 ? 26.528 -14.113 9.194 1.00 60.28 164 LEU A CA 1
ATOM 1350 C C . LEU A 1 164 ? 26.837 -12.994 8.199 1.00 60.28 164 LEU A C 1
ATOM 1352 O O . LEU A 1 164 ? 27.144 -11.870 8.586 1.00 60.28 164 LEU A O 1
ATOM 1356 N N . LEU A 1 165 ? 26.856 -13.340 6.912 1.00 53.19 165 LEU A N 1
ATOM 1357 C CA . LEU A 1 165 ? 26.778 -12.354 5.846 1.00 53.19 165 LEU A CA 1
ATOM 1358 C C . LEU A 1 165 ? 25.439 -11.637 6.034 1.00 53.19 165 LEU A C 1
ATOM 1360 O O . LEU A 1 165 ? 24.385 -12.167 5.685 1.00 53.19 165 LEU A O 1
ATOM 1364 N N . LEU A 1 166 ? 25.490 -10.469 6.673 1.00 47.91 166 LEU A N 1
ATOM 1365 C CA . LEU A 1 166 ? 24.389 -9.520 6.657 1.00 47.91 166 LEU A CA 1
ATOM 1366 C C . LEU A 1 166 ? 24.212 -9.016 5.208 1.00 47.91 166 LEU A C 1
ATOM 1368 O O . LEU A 1 166 ? 25.216 -8.845 4.511 1.00 47.91 166 LEU A O 1
ATOM 1372 N N . PRO A 1 167 ? 22.957 -8.870 4.744 1.00 51.59 167 PRO A N 1
ATOM 1373 C CA . PRO A 1 167 ? 22.605 -8.613 3.345 1.00 51.59 167 PRO A CA 1
ATOM 1374 C C . PRO A 1 167 ? 23.031 -7.242 2.813 1.00 51.59 167 PRO A C 1
ATOM 1376 O O . PRO A 1 167 ? 23.119 -6.284 3.613 1.00 51.59 167 PRO A O 1
#

Sequence (167 aa):
MEDLIPSKMSKSRRHLPWITTDLKRKMRKRDRLFKKARRNPSTSKWKAFRQHRNVVAKLVHQAHHDYVNNIIGNSLQGNPKTFWSYVKQCRTENMEIPSLRSDKGIHTTNKDKAECLNSFFHSVFTNQQVCHARMEGSSHFPDIGHLHIHRPGVAKQLSNLKRLLLP

InterPro domains:
  IPR060033 Female sterile protein K10, C-terminal domain [PF28493] (19-70)

Secondary structure (DSSP, 8-state):
--TTS---PPPPPPPPTT--HHHHHHHHHHHHHHHHHHHS--HHHHHHHHHHHHHHHHHHHHHHHHIIIIIIHHHHHH-HHHHHHHHHHH-----PPPPEEETTEEE-SHHHHHHHHHHHHHHHS-----------S--SSPP-------HHHHHHHHHTS------

Organism: Strongylocentrotus purpuratus (NCBI:txid7668)

Radius of gyration: 30.22 Å; chains: 1; bounding box: 76×41×75 Å